Protein AF-A0A7J5EDB1-F1 (afdb_monomer)

pLDDT: mean 77.66, std 18.6, range [41.06, 97.62]

Nearest PDB structures (foldseek):
  6ama-assembly1_B  TM=7.819E-01  e=1.751E-02  Streptomyces venezuelae
  5i44-assembly1_D  TM=7.373E-01  e=4.438E-02  Bacillus subtilis subsp. subtilis str. 168
  6ama-assembly1_A  TM=6.863E-01  e=6.611E-02  Streptomyces venezuelae
  5i44-assembly4_I-2  TM=6.171E-01  e=5.069E-02  Bacillus subtilis subsp. subtilis str. 168
  5wci-assembly1_A  TM=4.058E-01  e=4.246E-01  Homo sapiens

Radius of gyration: 29.14 Å; Cα contacts (8 Å, |Δi|>4): 79; chains: 1; bounding box: 54×56×62 Å

Foldseek 3Di:
DVVVVVVVVVVVVVVVVVVVVVVVVVVVVVVVVVVCVVVVDDDDDDDDDDDDDDPPPDDDQDDLVNLLVVVCVVPVVDFWAFLVRLCVVLVHDSVLSVVCVVVVVQDWDDDPPGTIHGSSSSSVCVRVNDD

Secondary structure (DSSP, 8-state):
-HHHHHHHHHHHHHHHHHHHHHHHHHHHHHHHHHHHHHHT----------S------------HHHHHHHHHHHSTT--EEEHHHHHHHHT--HHHHHHHHHHTSS-EEEETTEEEEEHHHHHHHHHH---

Sequence (131 aa):
MRYLLQDMLINIVKQNLGIFM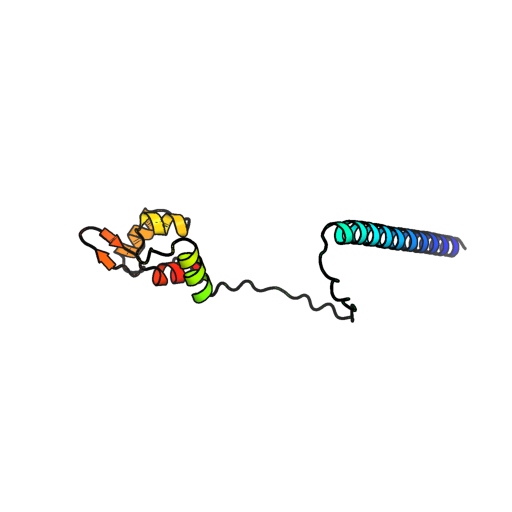SKLIEFSTKTINDYANEIGVAKFPSYSLSKENEVNTYTYEDTLAENEQMLKESMPNKILFSIEESAGILGVSYDYIRNLVSSGQIASKQFGKRKLIHIKELARLITEGVN

Mean predicted aligned error: 17.33 Å

Structure (mmCIF, N/CA/C/O backbone):
data_AF-A0A7J5EDB1-F1
#
_entry.id   AF-A0A7J5EDB1-F1
#
loop_
_atom_site.group_PDB
_atom_site.id
_atom_site.type_symbol
_atom_site.label_atom_id
_atom_site.label_alt_id
_atom_site.label_comp_id
_atom_site.label_asym_id
_atom_site.label_entity_id
_atom_site.label_seq_id
_atom_site.pdbx_PDB_ins_code
_atom_site.Cartn_x
_atom_site.Cartn_y
_atom_site.Cartn_z
_atom_site.occupancy
_atom_site.B_iso_or_equiv
_atom_site.auth_seq_id
_atom_site.auth_comp_id
_atom_site.auth_asym_id
_atom_site.auth_atom_id
_atom_site.pdbx_PDB_model_num
ATOM 1 N N . MET A 1 1 ? 40.524 -44.898 -42.983 1.00 58.12 1 MET A N 1
ATOM 2 C CA . MET A 1 1 ? 39.502 -44.815 -44.055 1.00 58.12 1 MET A CA 1
ATOM 3 C C . MET A 1 1 ? 38.065 -44.656 -43.541 1.00 58.12 1 MET A C 1
ATOM 5 O O . MET A 1 1 ? 37.363 -43.837 -44.109 1.00 58.12 1 MET A O 1
ATOM 9 N N . ARG A 1 2 ? 37.604 -45.345 -42.475 1.00 54.81 2 ARG A N 1
ATOM 10 C CA . ARG A 1 2 ? 36.213 -45.200 -41.963 1.00 54.81 2 ARG A CA 1
ATOM 11 C C . ARG A 1 2 ? 35.851 -43.809 -41.403 1.00 54.81 2 ARG A C 1
ATOM 13 O O . ARG A 1 2 ? 34.737 -43.360 -41.630 1.00 54.81 2 ARG A O 1
ATOM 20 N N . TYR A 1 3 ? 36.782 -43.117 -40.744 1.00 58.97 3 TYR A N 1
ATOM 21 C CA . TYR A 1 3 ? 36.524 -41.800 -40.132 1.00 58.97 3 TYR A CA 1
ATOM 22 C C . TYR A 1 3 ? 36.258 -40.678 -41.154 1.00 58.97 3 TYR A C 1
ATOM 24 O O . TYR A 1 3 ? 35.385 -39.849 -40.937 1.00 58.97 3 TYR A O 1
ATOM 32 N N . LEU A 1 4 ? 36.908 -40.719 -42.324 1.00 62.53 4 LEU A N 1
ATOM 33 C CA . LEU A 1 4 ? 36.717 -39.714 -43.382 1.00 62.53 4 LEU A CA 1
ATOM 34 C C . LEU A 1 4 ? 35.307 -39.754 -43.991 1.00 62.53 4 LEU A C 1
ATOM 36 O O . LEU A 1 4 ? 34.736 -38.717 -44.311 1.00 62.53 4 LEU A O 1
ATOM 40 N N . LEU A 1 5 ? 34.729 -40.951 -44.128 1.00 63.44 5 LEU A N 1
ATOM 41 C CA . LEU A 1 5 ? 33.363 -41.118 -44.635 1.00 63.44 5 LEU A CA 1
ATOM 42 C C . LEU A 1 5 ? 32.318 -40.612 -43.632 1.00 63.44 5 LEU A C 1
ATOM 44 O O . LEU A 1 5 ? 31.290 -40.075 -44.040 1.00 63.44 5 LEU A O 1
ATOM 48 N N . GLN A 1 6 ? 32.592 -40.755 -42.334 1.00 63.81 6 GL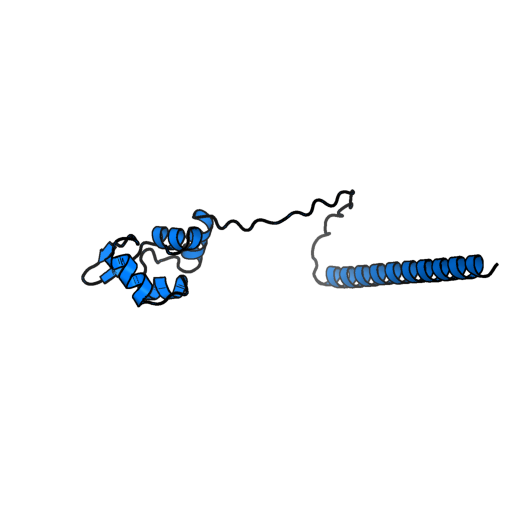N A N 1
ATOM 49 C CA . GLN A 1 6 ? 31.703 -40.303 -41.268 1.00 63.81 6 GLN A CA 1
ATOM 50 C C . GLN A 1 6 ? 31.675 -38.770 -41.169 1.00 63.81 6 GLN A C 1
ATOM 52 O O . GLN A 1 6 ? 30.592 -38.189 -41.111 1.00 63.81 6 GLN A O 1
ATOM 57 N N . ASP A 1 7 ? 32.832 -38.112 -41.262 1.00 68.69 7 ASP A N 1
ATOM 58 C CA . ASP A 1 7 ? 32.924 -36.645 -41.269 1.00 68.69 7 ASP A CA 1
ATOM 59 C C . ASP A 1 7 ? 32.262 -36.029 -42.510 1.00 68.69 7 ASP A C 1
ATOM 61 O O . ASP A 1 7 ? 31.591 -34.996 -42.432 1.00 68.69 7 ASP A O 1
ATOM 65 N N . MET A 1 8 ? 32.382 -36.699 -43.660 1.00 70.69 8 MET A N 1
ATOM 66 C CA . MET A 1 8 ? 31.730 -36.276 -44.898 1.00 70.69 8 MET A CA 1
ATOM 67 C C . MET A 1 8 ? 30.198 -36.372 -44.795 1.00 70.69 8 MET A C 1
ATOM 69 O O . MET A 1 8 ? 29.496 -35.440 -45.187 1.00 70.69 8 MET A O 1
ATOM 73 N N . LEU A 1 9 ? 29.671 -37.444 -44.192 1.00 68.81 9 LEU A N 1
ATOM 74 C CA . LEU A 1 9 ? 28.238 -37.608 -43.915 1.00 68.81 9 LEU A CA 1
ATOM 7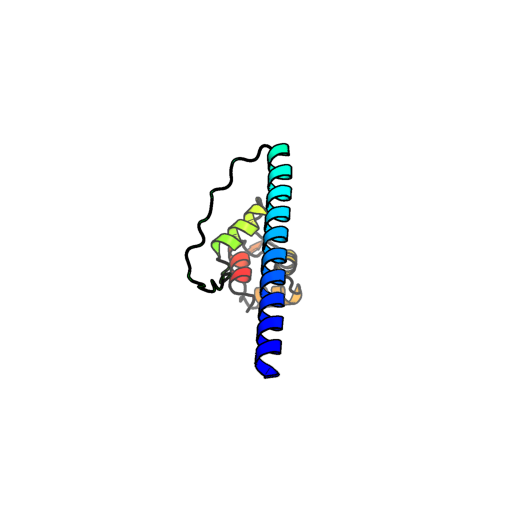5 C C . LEU A 1 9 ? 27.706 -36.546 -42.943 1.00 68.81 9 LEU A C 1
ATOM 77 O O . LEU A 1 9 ? 26.653 -35.960 -43.192 1.00 68.81 9 LEU A O 1
ATOM 81 N N . ILE A 1 10 ? 28.444 -36.248 -41.871 1.00 71.31 10 ILE A N 1
ATOM 82 C CA . ILE A 1 10 ? 28.065 -35.216 -40.893 1.00 71.31 10 ILE A CA 1
ATOM 83 C C . ILE A 1 10 ? 27.993 -33.835 -41.556 1.00 71.31 10 ILE A C 1
ATOM 85 O O . ILE A 1 10 ? 27.060 -33.074 -41.294 1.00 71.31 10 ILE A O 1
ATOM 89 N N . ASN A 1 11 ? 28.935 -33.512 -42.443 1.00 68.50 11 ASN A N 1
ATOM 90 C CA . ASN A 1 11 ? 28.927 -32.238 -43.160 1.00 68.50 11 ASN A CA 1
ATOM 91 C C . ASN A 1 11 ? 27.753 -32.121 -44.140 1.00 68.50 11 ASN A C 1
ATOM 93 O O . ASN A 1 11 ? 27.129 -31.063 -44.203 1.00 68.50 11 ASN A O 1
ATOM 97 N N . ILE A 1 12 ? 27.391 -33.202 -44.836 1.00 73.44 12 ILE A N 1
ATOM 98 C CA . ILE A 1 12 ? 26.214 -33.224 -45.718 1.00 73.44 12 ILE A CA 1
ATOM 99 C C . ILE A 1 12 ? 24.925 -33.009 -44.911 1.00 73.44 12 ILE A C 1
ATOM 101 O O . ILE A 1 12 ? 24.080 -32.202 -45.299 1.00 73.44 12 ILE A O 1
ATOM 105 N N . VAL A 1 13 ? 24.783 -33.670 -43.756 1.00 68.56 13 VAL A N 1
ATOM 106 C CA . VAL A 1 13 ? 23.617 -33.483 -42.874 1.00 68.56 13 VAL A CA 1
ATOM 107 C C . VAL A 1 13 ? 23.540 -32.042 -42.365 1.00 68.56 13 VAL A C 1
ATOM 109 O O . VAL A 1 13 ? 22.470 -31.442 -42.419 1.00 68.56 13 VAL A O 1
ATOM 112 N N . LYS A 1 14 ? 24.664 -31.450 -41.942 1.00 67.75 14 LYS A N 1
ATOM 113 C CA . LYS A 1 14 ? 24.717 -30.044 -41.502 1.00 67.75 14 LYS A CA 1
ATOM 114 C C . LYS A 1 14 ? 24.341 -29.067 -42.617 1.00 67.75 14 LYS A C 1
ATOM 116 O O . LYS A 1 14 ? 23.601 -28.121 -42.355 1.00 67.75 14 LYS A O 1
ATOM 121 N N . GLN A 1 15 ? 24.803 -29.297 -43.847 1.00 67.75 15 GLN A N 1
ATOM 122 C CA . GLN A 1 15 ? 24.440 -28.451 -44.987 1.00 67.75 15 GLN A CA 1
ATOM 123 C C . GLN A 1 15 ? 22.949 -28.548 -45.316 1.00 67.75 15 GLN A C 1
ATOM 125 O O . GLN A 1 15 ? 22.290 -27.521 -45.462 1.00 67.75 15 GLN A O 1
ATOM 130 N N . ASN A 1 16 ? 22.390 -29.759 -45.345 1.00 69.94 16 ASN A N 1
ATOM 131 C CA . ASN A 1 16 ? 20.962 -29.956 -45.593 1.00 69.94 16 ASN A CA 1
ATOM 132 C C . ASN A 1 16 ? 20.091 -29.344 -44.488 1.00 69.94 16 ASN A C 1
ATOM 134 O O . ASN A 1 16 ? 19.060 -28.742 -44.788 1.00 69.94 16 ASN A O 1
ATOM 138 N N . LEU A 1 17 ? 20.523 -29.430 -43.225 1.00 68.69 17 LEU A N 1
ATOM 139 C CA . LEU A 1 17 ? 19.840 -28.781 -42.106 1.00 68.69 17 LEU A CA 1
ATOM 140 C C . LEU A 1 17 ? 19.883 -27.250 -42.239 1.00 68.69 17 LEU A C 1
ATOM 142 O O . LEU A 1 17 ? 18.871 -26.589 -42.036 1.00 68.69 17 LEU A O 1
ATOM 146 N N . GLY A 1 18 ? 21.027 -26.688 -42.643 1.00 68.06 18 GLY A N 1
ATOM 147 C CA . GLY A 1 18 ? 21.172 -25.253 -42.898 1.00 68.06 18 GLY A CA 1
ATOM 148 C C . GLY A 1 18 ? 20.251 -24.753 -44.015 1.00 68.06 18 GLY A C 1
ATOM 149 O O . GLY A 1 18 ? 19.587 -23.733 -43.851 1.00 68.06 18 GLY A O 1
ATOM 150 N N . ILE A 1 19 ? 20.146 -25.510 -45.113 1.00 71.81 19 ILE A N 1
ATOM 151 C CA . ILE A 1 19 ? 19.239 -25.211 -46.236 1.00 71.81 19 ILE A CA 1
ATOM 152 C C . ILE A 1 19 ? 17.767 -25.310 -45.808 1.00 71.81 19 ILE A C 1
ATOM 154 O O . ILE A 1 19 ? 16.924 -24.542 -46.268 1.00 71.81 19 ILE A O 1
ATOM 158 N N . PHE A 1 20 ? 17.430 -26.255 -44.932 1.00 69.12 20 PHE A N 1
ATOM 159 C CA . PHE A 1 20 ? 16.075 -26.376 -44.398 1.00 69.12 20 PHE A CA 1
ATOM 160 C C . PHE A 1 20 ? 15.716 -25.191 -43.489 1.00 69.12 20 PHE A C 1
ATOM 162 O O . PHE A 1 20 ? 14.641 -24.609 -43.632 1.00 69.12 20 PHE A O 1
ATOM 169 N N . MET A 1 21 ? 16.637 -24.779 -42.612 1.00 66.00 21 MET A N 1
ATOM 170 C CA . MET A 1 21 ? 16.434 -23.637 -41.716 1.00 66.00 21 MET A CA 1
ATOM 171 C C . MET A 1 21 ? 16.317 -22.312 -42.480 1.00 66.00 21 MET A C 1
ATOM 173 O O . MET A 1 21 ? 15.475 -21.490 -42.125 1.00 66.00 21 MET A O 1
ATOM 177 N N . SER A 1 22 ? 17.084 -22.108 -43.559 1.00 64.25 22 SER A N 1
ATOM 178 C CA . SER A 1 22 ? 16.952 -20.898 -44.383 1.00 64.25 22 SER A CA 1
ATOM 179 C C . SER A 1 22 ? 15.596 -20.821 -45.089 1.00 64.25 22 SER A C 1
ATOM 181 O O . SER A 1 22 ? 14.962 -19.767 -45.073 1.00 64.25 22 SER A O 1
ATOM 183 N N . LYS A 1 23 ? 15.098 -21.944 -45.623 1.00 67.88 23 LYS A N 1
ATOM 184 C CA . LYS A 1 23 ? 13.759 -22.019 -46.232 1.00 67.88 23 LYS A CA 1
ATOM 185 C C . LYS A 1 23 ? 12.631 -21.770 -45.228 1.00 67.88 23 LYS A C 1
ATOM 187 O O . LYS A 1 23 ? 11.638 -21.143 -45.585 1.00 67.88 23 LYS A O 1
ATOM 192 N N . LEU A 1 24 ? 12.769 -22.235 -43.983 1.00 62.66 24 LEU A N 1
ATOM 193 C CA . LEU A 1 24 ? 11.791 -21.958 -42.923 1.00 62.66 24 LEU A CA 1
ATOM 194 C C . LEU A 1 24 ? 11.738 -20.472 -42.559 1.00 62.66 24 LEU A C 1
ATOM 196 O O . LEU A 1 24 ? 10.652 -19.922 -42.381 1.00 62.66 24 LEU A O 1
ATOM 200 N N . ILE A 1 25 ? 12.899 -19.817 -42.483 1.00 64.25 25 ILE A N 1
ATOM 201 C CA . ILE A 1 25 ? 12.978 -18.373 -42.238 1.00 64.25 25 ILE A CA 1
ATOM 202 C C . ILE A 1 25 ? 12.308 -17.613 -43.389 1.00 64.25 25 ILE A C 1
ATOM 204 O O . ILE A 1 25 ? 11.483 -16.741 -43.140 1.00 64.25 25 ILE A O 1
ATOM 208 N N . GLU A 1 26 ? 12.596 -17.985 -44.637 1.00 66.00 26 GLU A N 1
ATOM 209 C CA . GLU A 1 26 ? 12.015 -17.355 -45.829 1.00 66.00 26 GLU A CA 1
ATOM 210 C C . GLU A 1 26 ? 10.488 -17.545 -45.926 1.00 66.00 26 GLU A C 1
ATOM 212 O O . GLU A 1 26 ? 9.757 -16.621 -46.283 1.00 66.00 26 GLU A O 1
ATOM 217 N N . PHE A 1 27 ? 9.973 -18.718 -45.544 1.00 63.00 27 PHE A N 1
ATOM 218 C CA . PHE A 1 27 ? 8.530 -18.968 -45.478 1.00 63.00 27 PHE A CA 1
ATOM 219 C C . PHE A 1 27 ? 7.839 -18.116 -44.398 1.00 63.00 27 PHE A C 1
ATOM 221 O O . PHE A 1 27 ? 6.762 -17.559 -44.633 1.00 63.00 27 PHE A O 1
ATOM 228 N N . SER A 1 28 ? 8.471 -17.971 -43.229 1.00 53.78 28 SER A N 1
ATOM 229 C CA . SER A 1 28 ? 7.970 -17.133 -42.133 1.00 53.78 28 SER A CA 1
ATOM 230 C C . SER A 1 28 ? 7.906 -15.654 -42.529 1.00 53.78 28 SER A C 1
ATOM 232 O O . SER A 1 28 ? 6.864 -15.017 -42.367 1.00 53.78 28 SER A O 1
ATOM 234 N N . THR A 1 29 ? 8.973 -15.110 -43.128 1.00 58.59 29 THR A N 1
ATOM 235 C CA . THR A 1 29 ? 9.004 -13.695 -43.535 1.00 58.59 29 THR A CA 1
ATOM 236 C C . THR A 1 29 ? 8.000 -13.382 -44.636 1.00 58.59 29 THR A C 1
ATOM 238 O O . THR A 1 29 ? 7.386 -12.315 -44.610 1.00 58.59 29 THR A O 1
ATOM 241 N N . LYS A 1 30 ? 7.773 -14.311 -45.571 1.00 60.03 30 LYS A N 1
ATOM 242 C CA . LYS A 1 30 ? 6.741 -14.151 -46.598 1.00 60.03 30 LYS A CA 1
ATOM 243 C C . LYS A 1 30 ? 5.338 -14.104 -45.988 1.00 60.03 30 LYS A C 1
ATOM 245 O O . LYS A 1 30 ? 4.586 -13.187 -46.286 1.00 60.03 30 LYS A O 1
ATOM 250 N N . THR A 1 31 ? 5.036 -15.018 -45.064 1.00 58.00 31 THR A N 1
ATOM 251 C CA . THR A 1 31 ? 3.734 -15.069 -44.379 1.00 58.00 31 THR A CA 1
ATOM 252 C C . THR A 1 31 ? 3.472 -13.777 -43.597 1.00 58.00 31 THR A C 1
ATOM 254 O O . THR A 1 31 ? 2.404 -13.188 -43.715 1.00 58.00 31 THR A O 1
AT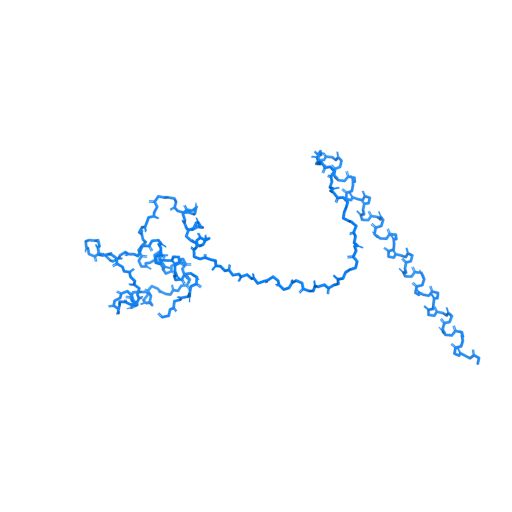OM 257 N N . ILE A 1 32 ? 4.467 -13.275 -42.858 1.00 56.38 32 ILE A N 1
ATOM 258 C CA . ILE A 1 32 ? 4.358 -12.023 -42.090 1.00 56.38 32 ILE A CA 1
ATOM 259 C C . ILE A 1 32 ? 4.147 -10.805 -43.009 1.00 56.38 32 ILE A C 1
ATOM 261 O O . ILE A 1 32 ? 3.338 -9.934 -42.692 1.00 56.38 32 ILE A O 1
ATOM 265 N N . ASN A 1 33 ? 4.834 -10.746 -44.154 1.00 57.84 33 ASN A N 1
ATOM 266 C CA . ASN A 1 33 ? 4.681 -9.651 -45.118 1.00 57.84 33 ASN A CA 1
ATOM 267 C C . ASN A 1 33 ? 3.325 -9.678 -45.837 1.00 57.84 33 ASN A C 1
ATOM 269 O O . ASN A 1 33 ? 2.759 -8.617 -46.104 1.00 57.84 33 ASN A O 1
ATOM 273 N N . ASP A 1 34 ? 2.793 -10.867 -46.118 1.00 57.56 34 ASP A N 1
ATOM 274 C CA . ASP A 1 34 ? 1.472 -11.020 -46.726 1.00 57.56 34 ASP A CA 1
ATOM 275 C C . ASP A 1 34 ? 0.372 -10.534 -45.753 1.00 57.56 34 ASP A C 1
ATOM 277 O O . ASP A 1 34 ? -0.503 -9.773 -46.162 1.00 57.56 34 ASP A O 1
ATOM 281 N N . TYR A 1 35 ? 0.489 -10.820 -44.445 1.00 51.28 35 TYR A N 1
ATOM 282 C CA . TYR A 1 35 ? -0.415 -10.271 -43.415 1.00 51.28 35 TYR A CA 1
ATOM 283 C C . TYR A 1 35 ? -0.246 -8.756 -43.180 1.00 51.28 35 TYR A C 1
ATOM 285 O O . TYR A 1 35 ? -1.224 -8.063 -42.908 1.00 51.28 35 TYR A O 1
ATOM 293 N N . ALA A 1 36 ? 0.967 -8.203 -43.292 1.00 49.22 36 ALA A N 1
ATOM 294 C CA . ALA A 1 36 ? 1.207 -6.769 -43.080 1.00 49.22 36 ALA A CA 1
ATOM 295 C C . ALA A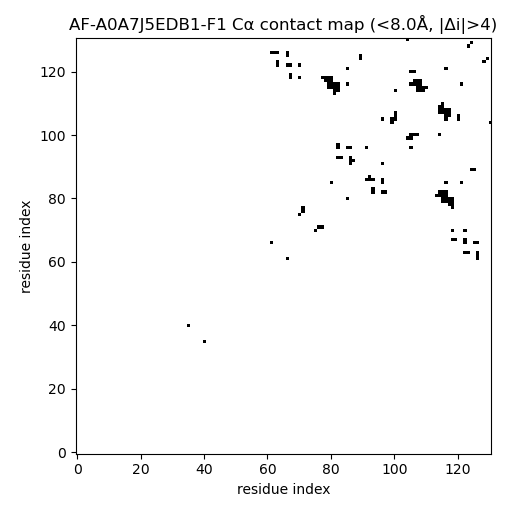 1 36 ? 0.586 -5.878 -44.176 1.00 49.22 36 ALA A C 1
ATOM 297 O O . ALA A 1 36 ? 0.170 -4.750 -43.895 1.00 49.22 36 ALA A O 1
ATOM 298 N N . ASN A 1 37 ? 0.479 -6.387 -45.409 1.00 51.94 37 ASN A N 1
ATOM 299 C CA . ASN A 1 37 ? -0.110 -5.655 -46.533 1.00 51.94 37 ASN A CA 1
ATOM 300 C C . ASN A 1 37 ? -1.645 -5.548 -46.461 1.00 51.94 37 ASN A C 1
ATOM 302 O O . ASN A 1 37 ? -2.201 -4.610 -47.028 1.00 51.94 37 ASN A O 1
ATOM 306 N N . GLU A 1 38 ? -2.329 -6.437 -45.734 1.00 52.22 38 GLU A N 1
ATOM 307 C CA . GLU A 1 38 ? -3.787 -6.357 -45.531 1.00 52.22 38 GLU A CA 1
ATOM 308 C C . GLU A 1 38 ? -4.193 -5.355 -44.432 1.00 52.22 38 GLU A C 1
ATOM 310 O O . GLU A 1 38 ? -5.320 -4.863 -44.434 1.00 52.22 38 GLU A O 1
ATOM 315 N N . ILE A 1 39 ? -3.280 -5.004 -43.516 1.00 49.78 39 ILE A N 1
ATOM 316 C CA . ILE A 1 39 ? -3.579 -4.186 -42.321 1.00 49.78 39 ILE A CA 1
ATOM 317 C C . ILE A 1 39 ? -3.056 -2.736 -42.460 1.00 49.78 39 ILE A C 1
ATOM 319 O O . ILE A 1 39 ? -3.280 -1.897 -41.591 1.00 49.78 39 ILE A O 1
ATOM 323 N N . GLY A 1 40 ? -2.393 -2.388 -43.570 1.00 50.25 40 GLY A N 1
ATOM 324 C CA . GLY A 1 40 ? -1.977 -1.006 -43.853 1.00 50.25 40 GLY A CA 1
ATOM 325 C C . GLY A 1 40 ? -0.994 -0.421 -42.830 1.00 50.25 40 GLY A C 1
ATOM 326 O O . GLY A 1 40 ? -0.994 0.788 -42.594 1.00 50.25 40 GLY A O 1
ATOM 327 N N . VAL A 1 41 ? -0.163 -1.259 -42.205 1.00 47.97 41 VAL A N 1
ATOM 328 C CA . VAL A 1 41 ? 0.795 -0.817 -41.183 1.00 47.97 41 VAL A CA 1
ATOM 329 C C . VAL A 1 41 ? 2.130 -0.477 -41.844 1.00 47.97 41 VAL A C 1
ATOM 331 O O . VAL A 1 41 ? 2.689 -1.259 -42.611 1.00 47.97 41 VAL A O 1
ATOM 334 N N . ALA A 1 42 ? 2.615 0.733 -41.576 1.00 47.34 42 ALA A N 1
ATOM 335 C CA . ALA A 1 42 ? 3.815 1.308 -42.165 1.00 47.34 42 ALA A CA 1
ATOM 336 C C . ALA A 1 42 ? 5.059 0.412 -42.006 1.00 47.34 42 ALA A C 1
ATOM 338 O O . ALA A 1 42 ? 5.257 -0.232 -40.979 1.00 47.34 42 ALA A O 1
ATOM 339 N N . LYS A 1 43 ? 5.912 0.433 -43.041 1.00 44.69 43 LYS A N 1
ATOM 340 C CA . LYS A 1 43 ? 7.232 -0.212 -43.125 1.00 44.69 43 LYS A CA 1
ATOM 341 C C . LYS A 1 43 ? 7.969 -0.221 -41.779 1.00 44.69 43 LYS A C 1
ATOM 343 O O . LYS A 1 43 ? 8.343 0.835 -41.272 1.00 44.69 43 LYS A O 1
ATOM 348 N N . PHE A 1 44 ? 8.244 -1.415 -41.260 1.00 46.88 44 PHE A N 1
ATOM 349 C CA . PHE A 1 44 ? 9.127 -1.593 -40.111 1.00 46.88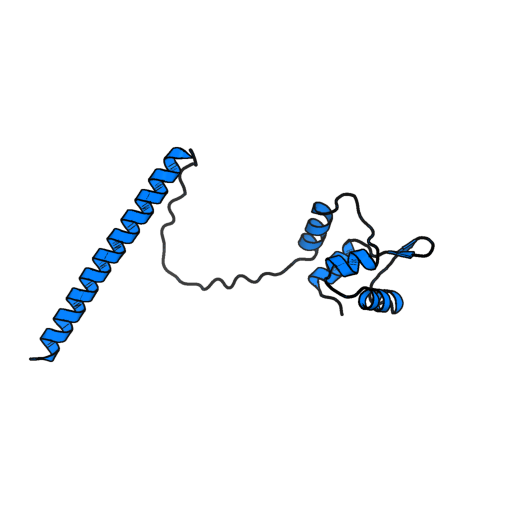 44 PHE A CA 1
ATOM 350 C C . PHE A 1 44 ? 10.576 -1.221 -40.482 1.00 46.88 44 PHE A C 1
ATOM 352 O O . PHE A 1 44 ? 11.033 -1.578 -41.574 1.00 46.88 44 PHE A O 1
ATOM 359 N N . PRO A 1 45 ? 11.316 -0.508 -39.612 1.00 50.69 45 PRO A N 1
ATOM 360 C CA . PRO A 1 45 ? 12.719 -0.190 -39.850 1.00 50.69 45 PRO A CA 1
ATOM 361 C C 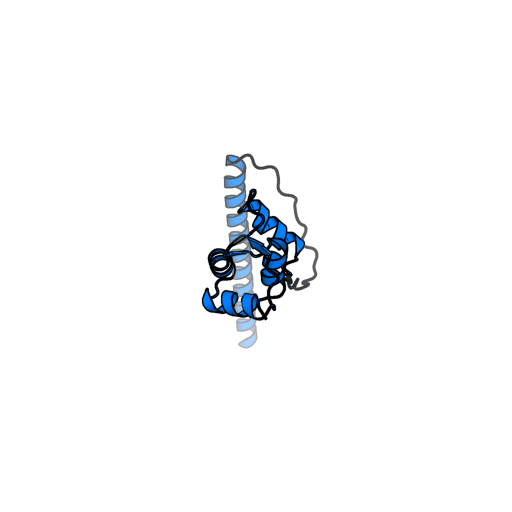. PRO A 1 45 ? 13.562 -1.472 -39.886 1.00 50.69 45 PRO A C 1
ATOM 363 O O . PRO A 1 45 ? 13.442 -2.344 -39.027 1.00 50.69 45 PRO A O 1
ATOM 366 N N . SER A 1 46 ? 14.417 -1.597 -40.902 1.00 41.06 46 SER A N 1
ATOM 367 C CA . SER A 1 46 ? 15.322 -2.735 -41.061 1.00 41.06 46 SER A CA 1
ATOM 368 C C . SER A 1 46 ? 16.432 -2.678 -40.010 1.00 41.06 46 SER A C 1
ATOM 370 O O . SER A 1 46 ? 17.333 -1.843 -40.106 1.00 41.06 46 SER A O 1
ATOM 372 N N . TYR A 1 47 ? 16.387 -3.572 -39.024 1.00 45.31 47 TYR A N 1
ATOM 373 C CA . TYR A 1 47 ? 17.474 -3.765 -38.067 1.00 45.31 47 TYR A CA 1
ATOM 374 C C . TYR A 1 47 ? 18.597 -4.582 -38.718 1.00 45.31 47 TYR A C 1
ATOM 376 O O . TYR A 1 47 ? 18.429 -5.760 -39.033 1.00 45.31 47 TYR A O 1
ATOM 384 N N . SER A 1 48 ? 19.760 -3.965 -38.919 1.00 45.03 48 SER A N 1
ATOM 385 C CA . SER A 1 48 ? 21.003 -4.684 -39.195 1.00 45.03 48 SER A CA 1
ATOM 386 C C . SER A 1 48 ? 21.536 -5.266 -37.884 1.00 45.03 48 SER A C 1
ATOM 388 O O . SER A 1 48 ? 21.958 -4.507 -37.013 1.00 45.03 48 SER A O 1
ATOM 390 N N . LEU A 1 49 ? 21.528 -6.597 -37.735 1.00 45.44 49 LEU A N 1
ATOM 391 C CA . LEU A 1 49 ? 22.199 -7.283 -36.626 1.00 45.44 49 LEU A CA 1
ATOM 392 C C . LEU A 1 49 ? 23.723 -7.137 -36.763 1.00 45.44 49 LEU A C 1
ATOM 394 O O . LEU A 1 49 ? 24.387 -7.944 -37.415 1.00 45.44 49 LEU A O 1
ATOM 398 N N . SER A 1 50 ? 24.288 -6.112 -36.132 1.00 48.41 50 SER A N 1
ATOM 399 C CA . SER A 1 50 ? 25.704 -6.085 -35.777 1.00 48.41 50 SER A CA 1
ATOM 400 C C . SER A 1 50 ? 25.915 -6.858 -34.475 1.00 48.41 50 SER A C 1
ATOM 402 O O . SER A 1 50 ? 25.213 -6.644 -33.492 1.00 48.41 50 SER A O 1
ATOM 404 N N . LYS A 1 51 ? 26.880 -7.781 -34.517 1.00 56.00 51 LYS A N 1
ATOM 405 C CA . LYS A 1 51 ? 27.418 -8.564 -33.398 1.00 56.00 51 LYS A CA 1
ATOM 406 C C . LYS A 1 51 ? 27.596 -7.726 -32.127 1.00 56.00 51 LYS A C 1
ATOM 408 O O . LYS A 1 51 ? 28.331 -6.752 -32.173 1.00 56.00 51 LYS A O 1
ATOM 413 N N . GLU A 1 52 ? 27.011 -8.189 -31.026 1.00 46.22 52 GLU A N 1
ATOM 414 C CA . GLU A 1 52 ? 27.653 -8.570 -29.755 1.00 46.22 52 GLU A CA 1
ATOM 415 C C . GLU A 1 52 ? 26.531 -8.948 -28.772 1.00 46.22 52 GLU A C 1
ATOM 417 O O . GLU A 1 52 ? 25.605 -8.178 -28.538 1.00 46.22 52 GLU A O 1
ATOM 422 N N . ASN A 1 53 ? 26.540 -10.190 -28.277 1.00 55.06 53 ASN A N 1
ATOM 423 C CA . ASN A 1 53 ? 25.549 -10.670 -27.313 1.00 55.06 53 ASN A CA 1
ATOM 424 C C . ASN A 1 53 ? 25.874 -10.089 -25.930 1.00 55.06 53 ASN A C 1
ATOM 426 O O . ASN A 1 53 ? 26.490 -10.767 -25.108 1.00 55.06 53 ASN A O 1
ATOM 430 N N . GLU A 1 54 ? 25.451 -8.857 -25.665 1.00 51.81 54 GLU A N 1
ATOM 431 C CA . GLU A 1 54 ? 25.213 -8.408 -24.296 1.00 51.81 54 GLU A CA 1
ATOM 432 C C . GLU A 1 54 ? 23.871 -8.990 -23.846 1.00 51.81 54 GLU A C 1
ATOM 434 O O . GLU A 1 54 ? 22.809 -8.682 -24.392 1.00 51.81 54 GLU A O 1
ATOM 439 N N . VAL A 1 55 ? 23.911 -9.897 -22.870 1.00 55.31 55 VAL A N 1
ATOM 440 C CA . VAL A 1 55 ? 22.707 -10.342 -22.168 1.00 55.31 55 VAL A CA 1
ATOM 441 C C . VAL A 1 55 ? 22.208 -9.140 -21.372 1.00 55.31 55 VAL A C 1
ATOM 443 O O . VAL A 1 55 ? 22.651 -8.909 -20.252 1.00 55.31 55 VAL A O 1
ATOM 446 N N . ASN A 1 56 ? 21.313 -8.351 -21.967 1.00 54.75 56 ASN A N 1
ATOM 447 C CA . ASN A 1 56 ? 20.566 -7.323 -21.252 1.00 54.75 56 ASN A CA 1
ATOM 448 C C . ASN A 1 56 ? 19.673 -8.020 -20.218 1.00 54.75 56 ASN A C 1
ATOM 450 O O . ASN A 1 56 ? 18.551 -8.432 -20.509 1.00 54.75 56 ASN A O 1
ATOM 454 N N . THR A 1 57 ? 20.183 -8.201 -19.002 1.00 57.41 57 THR A N 1
ATOM 455 C CA . THR A 1 57 ? 19.351 -8.460 -17.828 1.00 57.41 57 THR A CA 1
ATOM 456 C C . THR A 1 57 ? 18.513 -7.214 -17.581 1.00 57.41 57 THR A C 1
ATOM 458 O O . THR A 1 57 ? 19.009 -6.226 -17.050 1.00 57.41 57 THR A O 1
ATOM 461 N N . TYR A 1 58 ? 17.249 -7.248 -18.001 1.00 61.69 58 TYR A N 1
ATOM 462 C CA . TYR A 1 58 ? 16.272 -6.228 -17.640 1.00 61.69 58 TYR A CA 1
ATOM 463 C C . TYR A 1 58 ? 16.009 -6.319 -16.134 1.00 61.69 58 TYR A C 1
ATOM 465 O O . TYR A 1 58 ? 15.397 -7.276 -15.658 1.00 61.69 58 TYR A O 1
ATOM 473 N N . THR A 1 59 ? 16.507 -5.347 -15.379 1.00 64.56 59 THR A N 1
ATOM 474 C CA . THR A 1 59 ? 16.115 -5.129 -13.988 1.00 64.56 59 THR A CA 1
ATOM 475 C C . THR A 1 59 ? 14.771 -4.409 -13.985 1.00 64.56 59 THR A C 1
ATOM 477 O O . THR A 1 59 ? 14.675 -3.279 -14.459 1.00 64.56 59 THR A O 1
ATOM 480 N N . TYR A 1 60 ? 13.728 -5.077 -13.495 1.00 67.25 60 TYR A N 1
ATOM 481 C CA . TYR A 1 60 ? 12.442 -4.440 -13.221 1.00 67.25 60 TYR A CA 1
ATOM 482 C C . TYR A 1 60 ? 12.547 -3.761 -11.856 1.00 67.25 60 TYR A C 1
ATOM 484 O O . TYR A 1 60 ? 12.508 -4.433 -10.827 1.00 67.25 60 TYR A O 1
ATOM 492 N N . GLU A 1 61 ? 12.765 -2.450 -11.863 1.00 77.44 61 GLU A N 1
ATOM 493 C CA . GLU A 1 61 ? 12.730 -1.623 -10.659 1.00 77.44 61 GLU A CA 1
ATOM 494 C C . GLU A 1 61 ? 11.437 -0.813 -10.667 1.00 77.44 61 GLU A C 1
ATOM 496 O O . GLU A 1 61 ? 11.283 0.093 -11.482 1.00 77.44 61 GLU A O 1
ATOM 501 N N . ASP A 1 62 ? 10.514 -1.139 -9.764 1.00 82.81 62 ASP A N 1
ATOM 502 C CA . ASP A 1 62 ? 9.291 -0.358 -9.601 1.00 82.81 62 ASP A CA 1
ATOM 503 C C . ASP A 1 62 ? 9.617 0.945 -8.871 1.00 82.81 62 ASP A C 1
ATOM 505 O O . ASP A 1 62 ? 9.988 0.949 -7.691 1.00 82.81 62 ASP A O 1
ATOM 509 N N . THR A 1 63 ? 9.459 2.084 -9.542 1.00 91.00 63 THR A N 1
ATOM 510 C CA . THR A 1 63 ? 9.668 3.375 -8.886 1.00 91.00 63 THR A CA 1
ATOM 511 C C . THR A 1 63 ? 8.422 3.818 -8.119 1.00 91.00 63 THR A C 1
ATOM 513 O O . THR A 1 63 ? 7.279 3.532 -8.483 1.00 91.00 63 THR A O 1
ATOM 516 N N . LEU A 1 64 ? 8.621 4.599 -7.052 1.00 90.56 64 LEU A N 1
ATOM 517 C CA . LEU A 1 64 ? 7.514 5.182 -6.284 1.00 90.56 64 LEU A CA 1
ATOM 518 C C . LEU A 1 64 ? 6.567 6.016 -7.169 1.00 90.56 64 LEU A C 1
ATOM 520 O O . LEU A 1 64 ? 5.354 6.011 -6.961 1.00 90.56 64 LEU A O 1
ATOM 524 N N . ALA A 1 65 ? 7.123 6.740 -8.145 1.00 90.38 65 ALA A N 1
ATOM 525 C CA . ALA A 1 65 ? 6.361 7.606 -9.038 1.00 90.38 65 ALA A CA 1
ATOM 526 C C . ALA A 1 65 ? 5.458 6.801 -9.984 1.00 90.38 65 ALA A C 1
ATOM 528 O O . ALA A 1 65 ? 4.294 7.164 -10.158 1.00 90.38 65 ALA A O 1
ATOM 529 N N . GLU A 1 66 ? 5.964 5.696 -10.537 1.00 92.00 66 GLU A N 1
ATOM 530 C CA . GLU A 1 66 ? 5.189 4.784 -11.385 1.00 92.00 66 GLU A CA 1
ATOM 531 C C . GLU A 1 66 ? 4.058 4.124 -10.595 1.00 92.00 66 GLU A C 1
ATOM 533 O O . GLU A 1 66 ? 2.911 4.139 -11.039 1.00 92.00 66 GLU A O 1
ATOM 538 N N . ASN A 1 67 ? 4.336 3.647 -9.378 1.00 92.31 67 ASN A N 1
ATOM 539 C CA . ASN A 1 67 ? 3.315 3.042 -8.520 1.00 92.31 67 ASN A CA 1
ATOM 540 C C . ASN A 1 67 ? 2.236 4.049 -8.092 1.00 92.31 67 ASN A C 1
ATOM 542 O O . ASN A 1 67 ? 1.045 3.729 -8.092 1.00 92.31 67 ASN A O 1
ATOM 546 N N . GLU A 1 68 ? 2.613 5.291 -7.769 1.00 93.25 68 GLU A N 1
ATOM 547 C CA . GLU A 1 68 ? 1.641 6.353 -7.487 1.00 93.25 68 GLU A CA 1
ATOM 548 C C . GLU A 1 68 ? 0.792 6.678 -8.727 1.00 93.25 68 GLU A C 1
ATOM 550 O O . GLU A 1 68 ? -0.420 6.882 -8.606 1.00 93.25 68 GLU A O 1
ATOM 555 N N . GLN A 1 69 ? 1.402 6.722 -9.914 1.00 93.06 69 GLN A N 1
ATOM 556 C CA . GLN A 1 69 ? 0.694 6.974 -11.167 1.00 93.06 69 GLN A CA 1
ATOM 557 C C . GLN A 1 69 ? -0.282 5.840 -11.498 1.00 93.06 69 GLN A C 1
ATOM 559 O O . GLN A 1 69 ? -1.450 6.116 -11.765 1.00 93.06 69 GLN A O 1
ATOM 564 N N . MET A 1 70 ? 0.139 4.583 -11.368 1.00 93.12 70 MET A N 1
ATOM 565 C CA . MET A 1 70 ? -0.714 3.407 -11.557 1.00 93.12 70 MET A CA 1
ATOM 566 C C . MET A 1 70 ? -1.945 3.439 -10.632 1.00 93.12 70 MET A C 1
ATOM 568 O O . MET A 1 70 ? -3.074 3.162 -11.052 1.00 93.12 70 MET A O 1
ATOM 572 N N . LEU A 1 71 ? -1.765 3.828 -9.364 1.00 92.88 71 LEU A N 1
ATOM 573 C CA . LEU A 1 71 ? -2.877 3.975 -8.418 1.00 92.88 71 LEU A CA 1
ATOM 574 C C . LEU A 1 71 ? -3.831 5.119 -8.804 1.00 92.88 71 LEU A C 1
ATOM 576 O O . LEU A 1 71 ? -5.045 4.991 -8.642 1.00 92.88 71 LEU A O 1
ATOM 580 N N . LYS A 1 72 ? -3.314 6.229 -9.344 1.00 93.56 72 LYS A N 1
ATOM 581 C CA . LYS A 1 72 ? -4.146 7.344 -9.830 1.00 93.56 72 LYS A CA 1
ATOM 582 C C . LYS A 1 72 ? -4.901 6.991 -11.106 1.00 93.56 72 LYS A C 1
ATOM 584 O O . LYS A 1 72 ? -6.047 7.393 -11.251 1.00 93.56 72 LYS A O 1
ATOM 589 N N . GLU A 1 73 ? -4.290 6.249 -12.019 1.00 93.19 73 GLU A N 1
ATOM 590 C CA . GLU A 1 73 ? -4.940 5.830 -13.263 1.00 93.19 73 GLU A CA 1
ATOM 591 C C . GLU A 1 73 ? -6.054 4.814 -12.997 1.00 93.19 73 GLU A C 1
ATOM 593 O O . GLU A 1 73 ? -7.141 4.919 -13.564 1.00 93.19 73 GLU A O 1
ATOM 598 N N . SER A 1 74 ? -5.824 3.878 -12.071 1.00 92.19 74 SER A N 1
ATOM 599 C CA . SER A 1 74 ? -6.842 2.902 -11.670 1.00 92.19 74 SER A CA 1
ATOM 600 C C . SER A 1 74 ? -7.973 3.520 -10.837 1.00 92.19 74 SER A C 1
ATOM 602 O O . SER A 1 74 ? -9.121 3.084 -10.947 1.00 92.19 74 SER A O 1
ATOM 604 N N . MET A 1 75 ? -7.686 4.536 -10.010 1.00 92.06 75 MET A N 1
ATOM 605 C CA . MET A 1 75 ? -8.666 5.173 -9.119 1.00 92.06 75 MET A CA 1
ATOM 606 C C . MET A 1 75 ? -8.519 6.713 -9.076 1.00 92.06 75 MET A C 1
ATOM 608 O O . MET A 1 75 ? -8.128 7.276 -8.049 1.00 92.06 75 MET A O 1
ATOM 612 N N . PRO A 1 76 ? -8.915 7.438 -10.142 1.00 88.75 76 PRO A N 1
ATOM 613 C CA . PRO A 1 76 ? -8.563 8.854 -10.348 1.00 88.75 76 PRO A CA 1
ATOM 614 C C . PRO A 1 76 ? -9.130 9.838 -9.322 1.00 88.75 76 PRO A C 1
ATOM 616 O O . PRO A 1 76 ? -8.563 10.906 -9.106 1.00 88.75 76 PRO A O 1
ATOM 619 N N . ASN A 1 77 ? -10.222 9.482 -8.644 1.00 92.12 77 ASN A N 1
ATOM 620 C CA . ASN A 1 77 ? -10.886 10.357 -7.673 1.00 92.12 77 ASN A CA 1
ATOM 621 C C . ASN A 1 77 ? -10.599 9.973 -6.215 1.00 92.12 77 ASN A C 1
ATOM 623 O O . ASN A 1 77 ? -11.276 10.457 -5.304 1.00 92.12 77 ASN A O 1
ATOM 627 N N . LYS A 1 78 ? -9.632 9.080 -5.972 1.00 92.12 78 LYS A N 1
ATOM 628 C CA . LYS A 1 78 ? -9.404 8.503 -4.649 1.00 92.12 78 LYS A CA 1
ATOM 629 C C . LYS A 1 78 ? -8.006 8.793 -4.124 1.00 92.12 78 LYS A C 1
ATOM 631 O O . LYS A 1 78 ? -7.006 8.339 -4.657 1.00 92.12 78 LYS A O 1
ATOM 636 N N . ILE A 1 79 ? -7.962 9.539 -3.023 1.00 94.81 79 ILE A N 1
ATOM 637 C CA . ILE A 1 79 ? -6.713 9.924 -2.346 1.00 94.81 79 ILE A CA 1
ATOM 638 C C . ILE A 1 79 ? -6.500 9.106 -1.066 1.00 94.81 79 ILE A C 1
ATOM 640 O O . ILE A 1 79 ? -5.366 8.877 -0.646 1.00 94.81 79 ILE A O 1
ATOM 644 N N . LEU A 1 80 ? -7.594 8.690 -0.427 1.00 95.44 80 LEU A N 1
ATOM 645 C CA . LEU A 1 80 ? -7.594 7.997 0.853 1.00 95.44 80 LEU A CA 1
ATOM 646 C C . LEU A 1 80 ? -8.217 6.612 0.695 1.00 95.44 80 LEU A C 1
ATOM 648 O O . LEU A 1 80 ? -9.292 6.472 0.109 1.00 95.44 80 LEU A O 1
ATOM 652 N N . PHE A 1 81 ? -7.553 5.619 1.269 1.00 96.44 81 PHE A N 1
ATOM 653 C CA . PHE A 1 81 ? -7.914 4.211 1.196 1.00 96.44 81 PHE A CA 1
ATOM 654 C C . PHE A 1 81 ? -8.256 3.685 2.581 1.00 96.44 81 PHE A C 1
ATOM 656 O O . PHE A 1 81 ? -7.623 4.044 3.577 1.00 96.44 81 PHE A 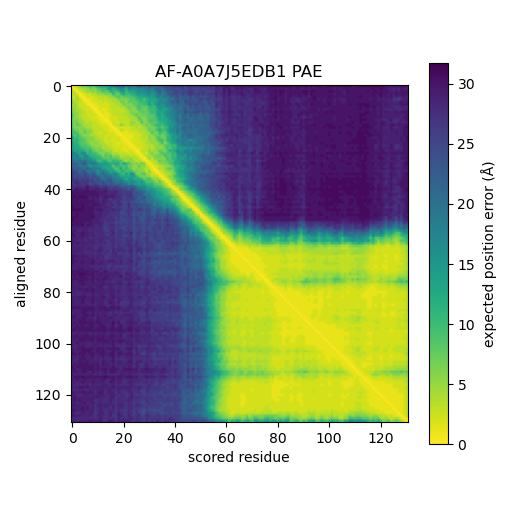O 1
ATOM 663 N N . SER A 1 82 ? -9.276 2.840 2.666 1.00 96.75 82 SER A N 1
ATOM 664 C CA . SER A 1 82 ? -9.555 2.114 3.901 1.00 96.75 82 SER A CA 1
ATOM 665 C C . SER A 1 82 ? -8.502 1.023 4.135 1.00 96.75 82 SER A C 1
ATOM 667 O O . SER A 1 82 ? -7.761 0.639 3.228 1.00 96.75 82 SER A O 1
ATOM 669 N N . ILE A 1 83 ? -8.438 0.501 5.362 1.00 96.75 83 ILE A N 1
ATOM 670 C CA . ILE A 1 83 ? -7.570 -0.642 5.697 1.00 96.75 83 ILE A CA 1
ATOM 671 C C . ILE A 1 83 ? -7.921 -1.862 4.834 1.00 96.75 83 ILE A C 1
ATOM 673 O O . ILE A 1 83 ? -7.028 -2.554 4.363 1.00 96.75 83 ILE A O 1
ATOM 677 N N . GLU A 1 84 ? -9.211 -2.098 4.597 1.00 96.94 84 GLU A N 1
ATOM 678 C CA . GLU A 1 84 ? -9.708 -3.217 3.789 1.00 96.94 84 GLU A CA 1
ATOM 679 C C . GLU A 1 84 ? -9.292 -3.094 2.321 1.00 96.94 84 GLU A C 1
ATOM 681 O O . GLU A 1 84 ? -8.798 -4.047 1.729 1.00 96.94 84 GLU A O 1
ATOM 686 N N . GLU A 1 85 ? -9.405 -1.897 1.752 1.00 96.06 85 GLU A N 1
ATOM 687 C CA . GLU A 1 85 ? -8.990 -1.638 0.371 1.00 96.06 85 GLU A CA 1
ATOM 688 C C . GLU A 1 85 ? -7.477 -1.750 0.210 1.00 96.06 85 GLU A C 1
ATOM 690 O O . GLU A 1 85 ? -6.997 -2.337 -0.753 1.00 96.06 85 GLU A O 1
ATOM 695 N N . SER A 1 86 ? -6.728 -1.227 1.182 1.00 95.94 86 SER A N 1
ATOM 696 C CA . SER A 1 86 ? -5.267 -1.308 1.184 1.00 95.94 86 SER A CA 1
ATOM 697 C C . SER A 1 86 ? -4.801 -2.761 1.279 1.00 95.94 86 SER A C 1
ATOM 699 O O . SER A 1 86 ? -3.888 -3.157 0.564 1.00 95.94 86 SER A O 1
ATOM 701 N N . ALA A 1 87 ? -5.467 -3.574 2.105 1.00 96.38 87 ALA A N 1
ATOM 702 C CA . ALA A 1 87 ? -5.208 -5.006 2.208 1.00 96.38 87 ALA A CA 1
ATOM 703 C C . ALA A 1 87 ? -5.487 -5.735 0.881 1.00 96.38 87 ALA A C 1
ATOM 705 O O . ALA A 1 87 ? -4.672 -6.546 0.449 1.00 96.38 87 ALA A O 1
ATOM 706 N N . GLY A 1 88 ? -6.584 -5.388 0.198 1.00 96.00 88 GLY A N 1
ATOM 707 C CA . GLY A 1 88 ? -6.911 -5.933 -1.121 1.00 96.00 88 GLY A CA 1
ATOM 708 C C . GLY A 1 88 ? -5.891 -5.571 -2.204 1.00 96.00 88 GLY A C 1
ATOM 709 O O . GLY A 1 88 ? -5.527 -6.430 -3.000 1.00 96.00 88 GLY A O 1
ATOM 710 N N . ILE A 1 89 ? -5.394 -4.331 -2.211 1.00 94.06 89 ILE A N 1
ATOM 711 C CA . ILE A 1 89 ? -4.387 -3.862 -3.180 1.00 94.06 89 ILE A CA 1
ATOM 712 C C . ILE A 1 89 ? -3.029 -4.528 -2.9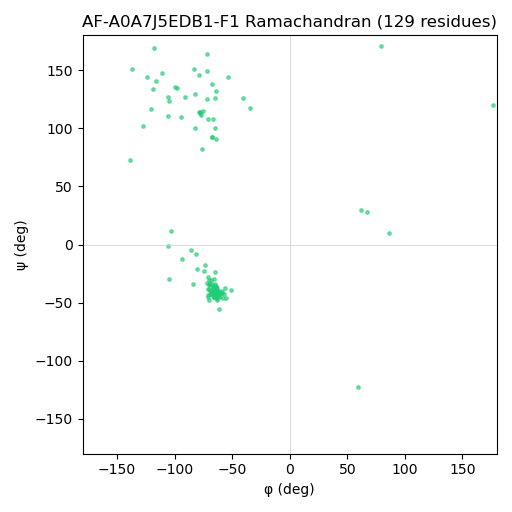34 1.00 94.06 89 ILE A C 1
ATOM 714 O O . ILE A 1 89 ? -2.370 -4.948 -3.878 1.00 94.06 89 ILE A O 1
ATOM 718 N N . LEU A 1 90 ? -2.623 -4.647 -1.669 1.00 93.88 90 LEU A N 1
ATOM 719 C CA . LEU A 1 90 ? -1.335 -5.229 -1.283 1.00 93.88 90 LEU A CA 1
ATOM 720 C C . LEU A 1 90 ? -1.352 -6.768 -1.253 1.00 93.88 90 LEU A C 1
ATOM 722 O O . LEU A 1 90 ? -0.309 -7.384 -1.061 1.00 93.88 90 LEU A O 1
ATOM 726 N N . GLY A 1 91 ? -2.520 -7.399 -1.406 1.00 95.12 91 GLY A N 1
ATOM 727 C CA . GLY A 1 91 ? -2.658 -8.856 -1.361 1.00 95.12 91 GLY A CA 1
ATOM 728 C C . GLY A 1 91 ? -2.384 -9.465 0.019 1.00 95.12 91 GLY A C 1
ATOM 729 O O . GLY A 1 91 ? -1.960 -10.615 0.112 1.00 95.12 91 GLY A O 1
ATOM 730 N N . VAL A 1 92 ? -2.613 -8.712 1.097 1.00 95.31 92 VAL A N 1
ATOM 731 C CA . VAL A 1 92 ? -2.365 -9.144 2.484 1.00 95.31 92 VAL A CA 1
ATOM 732 C C . VAL A 1 92 ? -3.655 -9.178 3.304 1.00 95.31 92 VAL A C 1
ATOM 734 O O . VAL A 1 92 ? -4.697 -8.682 2.880 1.00 95.31 92 VAL A O 1
ATOM 737 N N . SER A 1 93 ? -3.614 -9.766 4.503 1.00 97.06 93 SER A N 1
ATOM 738 C CA . SER A 1 93 ? -4.798 -9.831 5.362 1.00 97.06 93 SER A CA 1
ATOM 739 C C . SER A 1 93 ? -5.154 -8.467 5.967 1.00 97.06 93 SER A C 1
ATOM 741 O O . SER A 1 93 ? -4.292 -7.638 6.271 1.00 97.06 93 SER A O 1
ATOM 743 N N . TYR A 1 94 ? -6.452 -8.254 6.201 1.00 97.25 94 TYR A N 1
ATOM 744 C CA . TYR A 1 94 ? -6.966 -7.052 6.863 1.00 97.25 94 TYR A CA 1
ATOM 745 C C . TYR A 1 94 ? -6.318 -6.823 8.236 1.00 97.25 94 TYR A C 1
ATOM 747 O O . TYR A 1 94 ? -5.896 -5.708 8.549 1.00 97.25 94 TYR A O 1
ATOM 755 N N . ASP A 1 95 ? -6.219 -7.881 9.047 1.00 97.62 95 ASP A N 1
ATOM 756 C CA . ASP A 1 95 ? -5.676 -7.790 10.404 1.00 97.62 95 ASP A CA 1
ATOM 757 C C . ASP A 1 95 ? -4.199 -7.402 10.406 1.00 97.62 95 ASP A C 1
ATOM 759 O O . ASP A 1 95 ? -3.766 -6.649 11.277 1.00 97.62 95 ASP A O 1
ATOM 763 N N . TYR A 1 96 ? -3.438 -7.848 9.404 1.00 96.69 96 TYR A N 1
ATOM 764 C CA . TYR A 1 96 ? -2.039 -7.471 9.257 1.00 96.69 96 TYR A CA 1
ATOM 765 C C . TYR A 1 96 ? -1.894 -5.957 9.059 1.00 96.69 96 TYR A C 1
ATOM 767 O O . TYR A 1 96 ? -1.274 -5.294 9.890 1.00 96.69 96 TYR A O 1
ATOM 775 N N . ILE A 1 97 ? -2.568 -5.370 8.062 1.00 97.00 97 ILE A N 1
ATOM 776 C CA . ILE A 1 97 ? -2.535 -3.911 7.849 1.00 97.00 97 ILE A CA 1
ATOM 777 C C . ILE A 1 97 ? -3.102 -3.161 9.058 1.00 97.00 97 ILE A C 1
ATOM 779 O O . ILE A 1 97 ? -2.548 -2.144 9.476 1.00 97.00 97 ILE A O 1
ATOM 783 N N . ARG A 1 98 ? -4.182 -3.658 9.672 1.00 96.56 98 ARG A N 1
ATOM 784 C CA . ARG A 1 98 ? -4.766 -3.039 10.869 1.00 96.56 98 ARG A CA 1
ATOM 785 C C . ARG A 1 98 ? -3.768 -2.966 12.022 1.00 96.56 98 ARG A C 1
ATOM 787 O O . ARG A 1 98 ? -3.731 -1.942 12.714 1.00 96.56 98 ARG A O 1
ATOM 794 N N . ASN A 1 99 ? -2.985 -4.021 12.232 1.00 96.75 99 ASN A N 1
ATOM 795 C CA . ASN A 1 99 ? -1.962 -4.068 13.269 1.00 96.75 99 ASN A CA 1
ATOM 796 C C . ASN A 1 99 ? -0.846 -3.061 12.983 1.00 96.75 99 ASN A C 1
ATOM 798 O O . ASN A 1 99 ? -0.532 -2.278 13.873 1.00 96.75 99 ASN A O 1
ATOM 802 N N . LEU A 1 100 ? -0.352 -2.982 11.744 1.00 95.75 100 LEU A N 1
ATOM 803 C CA . LEU A 1 100 ? 0.680 -2.016 11.335 1.00 95.75 100 LEU A CA 1
ATOM 804 C C . LEU A 1 100 ? 0.215 -0.552 11.445 1.00 95.75 100 LEU A C 1
ATOM 806 O O . LEU A 1 100 ? 0.950 0.346 11.853 1.00 95.75 100 LEU A O 1
ATOM 810 N N . VAL A 1 101 ? -1.052 -0.291 11.125 1.00 96.06 101 VAL A N 1
ATOM 811 C CA . VAL A 1 101 ? -1.679 1.032 11.283 1.00 96.06 101 VAL A CA 1
ATOM 812 C C . VAL A 1 101 ? -1.898 1.386 12.763 1.00 96.06 101 VAL A C 1
ATOM 814 O O . VAL A 1 101 ? -1.965 2.561 13.143 1.00 96.06 101 VAL A O 1
ATOM 817 N N . SER A 1 102 ? -2.067 0.381 13.622 1.00 95.00 102 SER A N 1
ATOM 818 C CA . SER A 1 102 ? -2.247 0.569 15.066 1.00 95.00 102 SER A CA 1
ATOM 819 C C . SER A 1 102 ? -0.914 0.702 15.803 1.00 95.00 102 SER A C 1
ATOM 821 O O . SER A 1 102 ? -0.844 1.497 16.736 1.00 95.00 102 SER A O 1
ATOM 823 N N . SER A 1 103 ? 0.128 -0.003 15.352 1.00 94.81 103 SER A N 1
ATOM 824 C CA . SER A 1 103 ? 1.513 0.134 15.821 1.00 94.81 103 SER A CA 1
ATOM 825 C C . SER A 1 103 ? 2.184 1.420 15.325 1.00 94.81 103 SER A C 1
ATOM 827 O O . SER A 1 103 ? 3.180 1.845 15.902 1.00 94.81 103 SER A O 1
ATOM 829 N N . GLY A 1 104 ? 1.631 2.058 14.286 1.00 94.25 104 GLY A N 1
ATOM 830 C CA . GLY A 1 104 ? 2.152 3.300 13.711 1.00 94.25 104 GLY A CA 1
ATOM 831 C C . GLY A 1 104 ? 3.232 3.092 12.647 1.00 94.25 104 GLY A C 1
ATOM 832 O O . GLY A 1 104 ? 3.845 4.068 12.228 1.00 94.25 104 GLY A O 1
ATOM 833 N N . GLN A 1 105 ? 3.448 1.854 12.193 1.00 94.50 105 GLN A N 1
ATOM 834 C CA . GLN A 1 105 ? 4.362 1.531 11.089 1.00 94.50 105 GLN A CA 1
ATOM 835 C C . GLN A 1 105 ? 3.834 2.013 9.732 1.00 94.50 105 GLN A C 1
ATOM 837 O O . GLN A 1 105 ? 4.619 2.379 8.864 1.00 94.50 105 GLN A O 1
ATOM 842 N N . ILE A 1 106 ? 2.508 2.050 9.560 1.00 96.25 106 ILE A N 1
ATOM 843 C CA . ILE A 1 106 ? 1.862 2.631 8.377 1.00 96.25 106 ILE A CA 1
ATOM 844 C C . ILE A 1 106 ? 1.255 3.980 8.745 1.00 96.25 106 ILE A C 1
ATOM 846 O O . ILE A 1 106 ? 0.391 4.075 9.629 1.00 96.25 106 ILE A O 1
ATOM 850 N N . ALA A 1 107 ? 1.658 5.024 8.019 1.00 95.44 107 ALA A N 1
ATOM 851 C CA . ALA A 1 107 ? 1.087 6.349 8.195 1.00 95.44 107 ALA A CA 1
ATOM 852 C C . ALA A 1 107 ? -0.399 6.355 7.799 1.00 95.44 107 ALA A C 1
ATOM 854 O O . ALA A 1 107 ? -0.795 5.984 6.693 1.00 95.44 107 ALA A O 1
ATOM 855 N N . SER A 1 108 ? -1.252 6.818 8.714 1.00 96.38 108 SER A N 1
ATOM 856 C CA . SER A 1 108 ? -2.692 6.911 8.480 1.00 96.38 108 SER A CA 1
ATOM 857 C C . SER A 1 108 ? -3.263 8.222 9.002 1.00 96.38 108 SER A C 1
ATOM 859 O O . SER A 1 108 ? -2.767 8.816 9.960 1.00 96.38 108 SER A O 1
ATOM 861 N N . LYS A 1 109 ? -4.341 8.675 8.365 1.00 95.56 109 LYS A N 1
ATOM 862 C CA . LYS A 1 109 ? -5.124 9.835 8.772 1.00 95.56 109 LYS A CA 1
ATOM 863 C C . LYS A 1 109 ? -6.435 9.370 9.394 1.00 95.56 109 LYS A C 1
ATOM 865 O O . LYS A 1 109 ? -7.190 8.606 8.794 1.00 95.56 109 LYS A O 1
ATOM 870 N N . GLN A 1 110 ? -6.717 9.851 10.599 1.00 95.00 110 GLN A N 1
ATOM 871 C CA . GLN A 1 110 ? -7.996 9.622 11.262 1.00 95.00 110 GLN A CA 1
ATOM 872 C C . GLN A 1 110 ? -9.083 10.456 10.566 1.00 95.00 110 GLN A C 1
ATOM 874 O O . GLN A 1 110 ? -8.963 11.676 10.457 1.00 95.00 110 GLN A O 1
ATOM 879 N N . PHE A 1 111 ? -10.158 9.807 10.123 1.00 93.25 111 PHE A N 1
ATOM 880 C CA . PHE A 1 111 ? -11.358 10.458 9.605 1.00 93.25 111 PHE A CA 1
ATOM 881 C C . PHE A 1 111 ? -12.586 9.912 10.344 1.00 93.25 111 PHE A C 1
ATOM 883 O O . PHE A 1 111 ? -13.041 8.785 10.122 1.00 93.25 111 PHE A O 1
ATOM 890 N N . GLY A 1 112 ? -13.091 10.694 11.301 1.00 93.12 112 GLY A N 1
ATOM 891 C CA . GLY A 1 112 ? -14.114 10.238 12.241 1.00 93.12 112 GLY A CA 1
ATOM 892 C C . GLY A 1 112 ? -13.634 9.028 13.053 1.00 93.12 112 GLY A C 1
ATOM 893 O O . GLY A 1 112 ? -12.600 9.076 13.718 1.00 93.12 112 GLY A O 1
ATOM 894 N N . LYS A 1 113 ? -14.379 7.919 12.988 1.00 92.69 113 LYS A N 1
ATOM 895 C CA . LYS A 1 113 ? -14.053 6.668 13.701 1.00 92.69 113 LYS A CA 1
ATOM 896 C C . LYS A 1 113 ? -13.096 5.744 12.936 1.00 92.69 113 LYS A C 1
ATOM 898 O O . LYS A 1 113 ? -12.732 4.696 13.458 1.00 92.69 113 LYS A O 1
ATOM 903 N N . ARG A 1 114 ? -12.730 6.085 11.697 1.00 93.19 114 ARG A N 1
ATOM 904 C CA . ARG A 1 114 ? -11.932 5.227 10.810 1.00 93.19 114 ARG A CA 1
ATOM 905 C C . ARG A 1 114 ? -10.540 5.818 10.606 1.00 93.19 114 ARG A C 1
ATOM 907 O O . ARG A 1 114 ? -10.379 7.036 10.584 1.00 93.19 114 ARG A O 1
ATOM 914 N N . LYS A 1 115 ? -9.547 4.950 10.427 1.00 95.56 115 LYS A N 1
ATOM 915 C CA . LYS A 1 115 ? -8.212 5.320 9.946 1.00 95.56 115 LYS A CA 1
ATOM 916 C C . LYS A 1 115 ? -8.139 5.037 8.448 1.00 95.56 115 LYS A C 1
ATOM 918 O O . LYS A 1 115 ? -8.606 3.986 8.009 1.00 95.56 115 LYS A O 1
ATOM 923 N N . LEU A 1 116 ? -7.596 5.982 7.689 1.00 96.94 116 LEU A N 1
ATOM 924 C CA . LEU A 1 116 ? -7.441 5.903 6.239 1.00 96.94 116 LEU A CA 1
ATOM 925 C C . LEU A 1 116 ? -5.972 6.092 5.856 1.00 96.94 116 LEU A C 1
ATOM 927 O O . LEU A 1 116 ? -5.271 6.884 6.480 1.00 96.94 116 LEU A O 1
ATOM 931 N N . ILE A 1 117 ? -5.518 5.391 4.828 1.00 97.06 117 ILE A N 1
ATOM 932 C CA . ILE A 1 117 ? -4.143 5.426 4.324 1.00 97.06 117 ILE A CA 1
ATOM 933 C C . ILE A 1 117 ? -4.102 6.339 3.098 1.00 97.06 117 ILE A C 1
ATOM 935 O O . ILE A 1 117 ? -5.003 6.313 2.261 1.00 97.06 117 ILE A O 1
ATOM 939 N N . HIS A 1 118 ? -3.092 7.201 3.010 1.00 97.00 118 HIS A N 1
ATOM 940 C CA . HIS A 1 118 ? -2.930 8.108 1.875 1.00 97.00 118 HIS A CA 1
ATOM 941 C C . HIS A 1 118 ? -2.332 7.372 0.671 1.00 97.00 118 HIS A C 1
ATOM 943 O O . HIS A 1 118 ? -1.465 6.524 0.852 1.00 97.00 118 HIS A O 1
ATOM 949 N N . ILE A 1 119 ? -2.721 7.743 -0.552 1.00 95.88 119 ILE A N 1
ATOM 950 C CA . ILE A 1 119 ? -2.239 7.110 -1.794 1.00 95.88 119 ILE A CA 1
ATOM 951 C C . ILE A 1 119 ? -0.709 7.014 -1.877 1.00 95.88 119 ILE A C 1
ATOM 953 O O . ILE A 1 119 ? -0.178 5.989 -2.278 1.00 95.88 119 ILE A O 1
ATOM 957 N N . LYS A 1 120 ? 0.005 8.052 -1.427 1.00 95.19 120 LYS A N 1
ATOM 958 C CA . LYS A 1 120 ? 1.479 8.065 -1.388 1.00 95.19 120 LYS A CA 1
ATOM 959 C C . LYS A 1 120 ? 2.072 7.034 -0.434 1.00 95.19 120 LYS A C 1
ATOM 961 O O . LYS A 1 120 ? 3.096 6.444 -0.744 1.00 95.19 120 LYS A O 1
ATOM 966 N N . GLU A 1 121 ? 1.432 6.830 0.713 1.00 95.75 121 GLU A N 1
ATOM 967 C CA . GLU A 1 121 ? 1.875 5.808 1.660 1.00 95.75 121 GLU A CA 1
ATOM 968 C C . GLU A 1 121 ? 1.601 4.416 1.091 1.00 95.75 121 GLU A C 1
ATOM 970 O O . GLU A 1 121 ? 2.435 3.529 1.198 1.00 95.75 121 GLU A O 1
ATOM 975 N N . LEU A 1 122 ? 0.468 4.239 0.408 1.00 95.25 122 LEU A N 1
ATOM 976 C CA . LEU A 1 122 ? 0.168 2.989 -0.280 1.00 95.25 122 LEU A CA 1
ATOM 977 C C . LEU A 1 122 ? 1.177 2.701 -1.405 1.00 95.25 122 LEU A C 1
ATOM 979 O O . LEU A 1 122 ? 1.670 1.585 -1.495 1.00 95.25 122 LEU A O 1
ATOM 983 N N . ALA A 1 123 ? 1.537 3.707 -2.207 1.00 95.31 123 ALA A N 1
ATOM 984 C CA . ALA A 1 123 ? 2.576 3.585 -3.230 1.00 95.31 123 ALA A CA 1
ATOM 985 C C . ALA A 1 123 ? 3.935 3.205 -2.620 1.00 95.31 123 ALA A C 1
ATOM 987 O O . ALA A 1 123 ? 4.610 2.323 -3.144 1.00 95.31 123 ALA A O 1
ATOM 988 N N . ARG A 1 124 ? 4.299 3.803 -1.473 1.00 95.44 124 ARG A N 1
ATOM 989 C CA . ARG A 1 124 ? 5.509 3.435 -0.722 1.00 95.44 124 ARG A CA 1
ATOM 990 C C . ARG A 1 124 ? 5.495 1.962 -0.326 1.00 95.44 124 ARG A C 1
ATOM 992 O O . ARG A 1 124 ? 6.488 1.279 -0.531 1.00 95.44 124 ARG A O 1
ATOM 999 N N . LEU A 1 125 ? 4.370 1.466 0.190 1.00 94.75 125 LEU A N 1
ATOM 1000 C CA . LEU A 1 125 ? 4.223 0.061 0.587 1.00 94.75 125 LEU A CA 1
ATOM 1001 C C . LEU A 1 125 ? 4.303 -0.911 -0.597 1.00 94.75 125 LEU A C 1
ATOM 1003 O O . LEU A 1 125 ? 4.745 -2.039 -0.409 1.00 94.75 125 LEU A O 1
ATOM 1007 N N . ILE A 1 126 ? 3.893 -0.495 -1.798 1.00 93.75 126 ILE A N 1
ATOM 1008 C CA . ILE A 1 126 ? 4.060 -1.302 -3.017 1.00 93.75 126 ILE A CA 1
ATOM 1009 C C . ILE A 1 126 ? 5.541 -1.356 -3.415 1.00 93.75 126 ILE A C 1
ATOM 1011 O O . ILE A 1 126 ? 6.051 -2.434 -3.693 1.00 93.75 126 ILE A O 1
ATOM 1015 N N . THR A 1 127 ? 6.240 -0.216 -3.396 1.00 93.31 127 THR A N 1
ATOM 1016 C CA . THR A 1 127 ? 7.658 -0.132 -3.790 1.00 93.31 127 THR A CA 1
ATOM 1017 C C . THR A 1 127 ? 8.603 -0.804 -2.789 1.00 93.31 127 THR A C 1
ATOM 1019 O O . THR A 1 127 ? 9.498 -1.544 -3.178 1.00 93.31 127 THR A O 1
ATOM 1022 N N . GLU A 1 128 ? 8.442 -0.528 -1.495 1.00 91.50 128 GLU A N 1
ATOM 1023 C CA . GLU A 1 128 ? 9.370 -0.975 -0.442 1.00 91.50 128 GLU A CA 1
ATOM 1024 C C . GLU A 1 128 ? 8.941 -2.300 0.206 1.00 91.50 128 GLU A C 1
ATOM 1026 O O . GLU A 1 128 ? 9.710 -2.914 0.948 1.00 91.50 128 GLU A O 1
ATOM 1031 N N . GLY A 1 129 ? 7.708 -2.737 -0.058 1.00 88.69 129 GLY A N 1
ATOM 1032 C CA . GLY A 1 129 ? 7.066 -3.830 0.654 1.00 88.69 129 GLY A CA 1
ATOM 1033 C C . GLY A 1 129 ? 6.496 -3.406 2.010 1.00 88.69 129 GLY A C 1
ATOM 1034 O O . GLY A 1 129 ? 6.704 -2.298 2.517 1.00 88.69 129 GLY A O 1
ATOM 1035 N N . VAL A 1 130 ? 5.740 -4.322 2.611 1.00 84.25 130 VAL A N 1
ATOM 1036 C CA . VAL A 1 130 ? 5.154 -4.132 3.938 1.00 84.25 130 VAL A CA 1
ATOM 1037 C C . VAL A 1 130 ? 6.090 -4.752 4.980 1.00 84.25 130 VAL A C 1
ATOM 1039 O O . VAL A 1 130 ? 6.219 -5.973 5.025 1.00 84.25 130 VAL A O 1
ATOM 1042 N N . ASN A 1 131 ? 6.745 -3.910 5.789 1.00 66.38 131 ASN A N 1
ATOM 1043 C CA . ASN A 1 131 ? 7.701 -4.299 6.839 1.00 66.38 131 ASN A CA 1
ATOM 1044 C C . ASN A 1 131 ? 7.249 -3.838 8.232 1.00 66.38 131 ASN A C 1
ATOM 1046 O O . ASN A 1 131 ? 6.749 -2.694 8.349 1.00 66.38 131 ASN A O 1
#

Solvent-accessible surface area (backbone atoms only — not comparable to full-atom values): 7938 Å² total; per-residue (Å²): 119,72,66,63,57,51,53,52,50,53,51,51,51,52,50,54,50,50,55,50,53,52,51,52,51,53,54,50,54,49,54,53,53,60,58,41,68,79,68,74,61,76,85,77,83,84,80,78,86,71,91,72,91,72,83,78,76,81,77,88,77,73,46,53,66,56,43,39,48,54,50,37,72,76,36,75,91,60,58,68,35,46,51,62,56,49,14,63,73,70,72,50,56,49,66,58,49,48,47,35,49,70,74,59,73,39,71,61,47,78,56,88,97,43,62,27,33,40,49,66,55,53,17,44,37,67,54,75,45,90,123